Protein AF-A0A3S4LWW1-F1 (afdb_monomer)

InterPro domains:
  IPR029044 Nucleotide-diphospho-sugar transferases [G3DSA:3.90.550.10] (3-127)

Mean predicted aligned error: 10.17 Å

Sequence (133 aa):
MPNDYVCEGEVYSQPASLPLYPKSPYSRRLFYKRNIIGNQVFTWAWRFKACLFDTELKAAQDYDIFLRMVVEYGEPWKVEEATQILHINHGEMQITSSPKKFSGYFHFYRKHKDKFDRASKKIPAFYPVPNSQ

Solvent-accessible surface area (backbone atoms only — not comparable to full-atom values): 8638 Å² total; per-residue (Å²): 115,27,31,29,24,43,44,83,82,75,94,73,94,54,74,86,78,38,56,71,44,85,44,70,75,84,42,73,78,55,42,61,42,37,79,65,77,72,93,72,84,89,76,61,68,66,62,52,66,74,59,42,74,57,85,84,51,83,33,62,37,70,49,50,31,50,51,52,44,35,74,76,74,43,85,77,86,79,64,47,65,61,84,47,79,43,77,53,79,83,85,62,81,64,93,77,78,48,74,65,56,56,55,18,48,46,53,51,45,67,76,46,53,88,75,38,54,90,86,42,73,64,76,60,78,76,83,72,80,80,80,79,128

Secondary structure (DSSP, 8-state):
--EEEEE-SS--S-GGGSPEEEPPPP-HHHHTTS--S-S-----HHHHHHH---TT-SS-HHHHHHHHHHHHH-PPPPPSS---EEE--SSS--TT-SHHHHHHHHHHHHHHTTTS-TT--S-----PPP---

Foldseek 3Di:
DAWAFEDADDDDPDSVVGDTHDQDFDDLQVLLQDPSVPDDDDDDPVLCVVQDFDPPQPDCSVSRSVVVSCVVPNDDGGDRDHPYYDYDHPPPPPPPPDPVNVVSVVVVCVVCVVSHDPVSVPRPDDDDRPPDD

Radius of gyration: 16.09 Å; Cα contacts (8 Å, |Δi|>4): 129; chains: 1; bounding box: 42×31×38 Å

Organism: Salmonella enterica I (NCBI:txid59201)

pLDDT: mean 74.74, std 19.29, range [28.73, 98.0]

Structure (mmCIF, N/CA/C/O backbone):
data_AF-A0A3S4LWW1-F1
#
_entry.id   AF-A0A3S4LWW1-F1
#
loop_
_atom_site.group_PDB
_atom_site.id
_atom_site.type_symbol
_atom_site.label_atom_id
_atom_site.label_alt_id
_atom_site.label_comp_id
_atom_site.label_asym_id
_atom_site.label_entity_id
_atom_site.label_seq_id
_atom_site.pdbx_PDB_ins_code
_atom_site.Cartn_x
_atom_site.Cartn_y
_atom_site.Cartn_z
_atom_site.occupancy
_atom_site.B_iso_or_equiv
_atom_site.auth_seq_id
_atom_site.auth_comp_id
_atom_site.auth_asym_id
_atom_site.auth_atom_id
_atom_site.pdbx_PDB_model_num
ATOM 1 N N . MET A 1 1 ? 15.797 -10.400 -4.996 1.00 44.97 1 MET A N 1
ATOM 2 C CA . MET A 1 1 ? 15.317 -9.558 -3.864 1.00 44.97 1 MET A CA 1
ATOM 3 C C . MET A 1 1 ? 14.662 -8.322 -4.461 1.00 44.97 1 MET A C 1
ATOM 5 O O . MET A 1 1 ? 15.332 -7.678 -5.256 1.00 44.97 1 MET A O 1
ATOM 9 N N . PRO A 1 2 ? 13.401 -8.003 -4.122 1.00 58.00 2 PRO A N 1
ATOM 10 C CA . PRO A 1 2 ? 12.690 -6.858 -4.690 1.00 58.00 2 PRO A CA 1
ATOM 11 C C . PRO A 1 2 ? 13.343 -5.539 -4.276 1.00 58.00 2 PRO A C 1
ATOM 13 O O . PRO A 1 2 ? 13.459 -5.284 -3.082 1.00 58.00 2 PRO A O 1
ATOM 16 N N . ASN A 1 3 ? 13.742 -4.699 -5.229 1.00 61.62 3 ASN A N 1
ATOM 17 C CA . ASN A 1 3 ? 14.442 -3.436 -4.960 1.00 61.62 3 ASN A CA 1
ATOM 18 C C . ASN A 1 3 ? 13.739 -2.236 -5.632 1.00 61.62 3 ASN A C 1
ATOM 20 O O . ASN A 1 3 ? 12.884 -2.433 -6.484 1.00 61.62 3 ASN A O 1
ATOM 24 N N . ASP A 1 4 ? 14.057 -1.002 -5.232 1.00 64.62 4 ASP A N 1
ATOM 25 C CA . ASP A 1 4 ? 13.778 0.235 -5.999 1.00 64.62 4 ASP A CA 1
ATOM 26 C C . ASP A 1 4 ? 15.095 0.935 -6.330 1.00 64.62 4 ASP A C 1
ATOM 28 O O . ASP A 1 4 ? 16.085 0.688 -5.656 1.00 64.62 4 ASP A O 1
ATOM 32 N N . TYR A 1 5 ? 15.115 1.844 -7.298 1.00 66.44 5 TYR A N 1
ATOM 33 C CA . TYR A 1 5 ? 16.231 2.777 -7.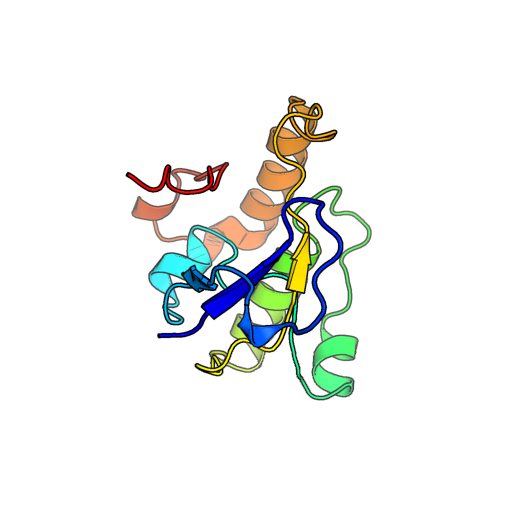474 1.00 66.44 5 TYR A CA 1
ATOM 34 C C . TYR A 1 5 ? 16.080 3.975 -6.524 1.00 66.44 5 TYR A C 1
ATOM 36 O O . TYR A 1 5 ? 14.959 4.429 -6.305 1.00 66.44 5 TYR A O 1
ATOM 44 N N . VAL A 1 6 ? 17.170 4.517 -5.976 1.00 66.81 6 VAL A N 1
ATOM 45 C CA . VAL A 1 6 ? 17.166 5.734 -5.134 1.00 66.81 6 VAL A CA 1
ATOM 46 C C . VAL A 1 6 ? 17.800 6.900 -5.881 1.00 66.81 6 VAL A C 1
ATOM 48 O O . VAL A 1 6 ? 18.892 6.758 -6.411 1.00 66.81 6 VAL A O 1
ATOM 51 N N . CYS A 1 7 ? 17.137 8.057 -5.899 1.00 65.19 7 CYS A N 1
ATOM 52 C CA . CYS A 1 7 ? 17.681 9.309 -6.423 1.00 65.19 7 CYS A CA 1
ATOM 53 C C . CYS A 1 7 ? 18.067 10.246 -5.268 1.00 65.19 7 CYS A C 1
ATOM 55 O O . CYS A 1 7 ? 17.210 10.594 -4.450 1.00 65.19 7 CYS A O 1
ATOM 57 N N . GLU A 1 8 ? 19.339 10.656 -5.232 1.00 62.50 8 GLU A N 1
ATOM 58 C CA . GLU A 1 8 ? 19.942 11.497 -4.180 1.00 62.50 8 GLU A CA 1
ATOM 59 C C . GLU A 1 8 ? 20.218 12.948 -4.629 1.00 62.50 8 GLU A C 1
ATOM 61 O O . GLU A 1 8 ? 20.857 13.708 -3.910 1.00 62.50 8 GLU A O 1
ATOM 66 N N . GLY A 1 9 ? 19.697 13.368 -5.789 1.00 57.09 9 GLY A N 1
ATOM 67 C CA . GLY A 1 9 ? 19.717 14.775 -6.211 1.00 57.09 9 GLY A CA 1
ATOM 68 C C . GLY A 1 9 ? 20.738 15.162 -7.286 1.00 57.09 9 GLY A C 1
ATOM 69 O O . GLY A 1 9 ? 20.816 16.344 -7.613 1.00 57.09 9 GLY A O 1
ATOM 70 N N . GLU A 1 10 ? 21.473 14.223 -7.889 1.00 55.62 10 GLU A N 1
ATOM 71 C CA . GLU A 1 10 ? 22.289 14.526 -9.077 1.00 55.62 10 GLU A CA 1
ATOM 72 C C . GLU A 1 10 ? 21.556 14.231 -10.399 1.00 55.62 10 GLU A C 1
ATOM 74 O O . GLU A 1 10 ? 20.588 13.468 -10.466 1.00 55.62 10 GLU A O 1
ATOM 79 N N . VAL A 1 11 ? 22.030 14.854 -11.484 1.00 55.03 11 VAL A N 1
ATOM 80 C CA . VAL A 1 11 ? 21.563 14.588 -12.851 1.00 55.03 11 VAL A CA 1
ATOM 81 C C . VAL A 1 11 ? 22.200 13.284 -13.336 1.00 55.03 11 VAL A C 1
ATOM 83 O O . VAL A 1 11 ? 23.356 13.273 -13.753 1.00 55.03 11 VAL A O 1
ATOM 86 N N . TYR A 1 12 ? 21.452 12.182 -13.301 1.00 58.28 12 TYR A N 1
ATOM 87 C CA . TYR A 1 12 ? 21.926 10.888 -13.802 1.00 58.28 12 TYR A CA 1
ATOM 88 C C . TYR A 1 12 ? 21.443 10.623 -15.228 1.00 58.28 12 TYR A C 1
ATOM 90 O O . TYR A 1 12 ? 20.300 10.903 -15.586 1.00 58.28 12 TYR A O 1
ATOM 98 N N . SER A 1 13 ? 22.323 10.051 -16.049 1.00 59.41 13 SER A N 1
ATOM 99 C CA . SER A 1 13 ? 22.054 9.775 -17.462 1.00 59.41 13 SER A CA 1
ATOM 100 C C . SER A 1 13 ? 21.257 8.486 -17.698 1.00 59.41 13 SER A C 1
ATOM 102 O O . SER A 1 13 ? 20.648 8.367 -18.760 1.00 59.41 13 SER A O 1
ATOM 104 N N . GLN A 1 14 ? 21.243 7.530 -16.752 1.00 66.38 14 GLN A N 1
ATOM 105 C CA . GLN A 1 14 ? 20.540 6.239 -16.858 1.00 66.38 14 GLN A CA 1
ATOM 106 C C . GLN A 1 14 ? 20.047 5.729 -15.480 1.00 66.38 14 GLN A C 1
ATOM 108 O O . GLN A 1 14 ? 20.823 5.742 -14.531 1.00 66.38 14 GLN A O 1
ATOM 113 N N . PRO A 1 15 ? 18.819 5.184 -15.342 1.00 64.50 15 PRO A N 1
ATOM 114 C CA . PRO A 1 15 ? 18.295 4.677 -14.061 1.00 64.50 15 PRO A CA 1
ATOM 115 C C . PRO A 1 15 ? 19.118 3.549 -13.425 1.00 64.50 15 PRO A C 1
ATOM 117 O O . PRO A 1 15 ? 19.187 3.445 -12.207 1.00 64.50 15 PRO A O 1
ATOM 120 N N . ALA A 1 16 ? 19.766 2.714 -14.241 1.00 67.06 16 ALA A N 1
ATOM 121 C CA . ALA A 1 16 ? 20.551 1.575 -13.767 1.00 67.06 16 ALA A CA 1
ATOM 122 C C . ALA A 1 16 ? 21.817 1.970 -12.983 1.00 67.06 16 ALA A C 1
ATOM 124 O O . ALA A 1 16 ? 22.404 1.110 -12.332 1.00 67.06 16 ALA A O 1
ATOM 125 N N . SER A 1 17 ? 22.239 3.240 -13.033 1.00 70.19 17 SER A N 1
ATOM 126 C CA . SER A 1 17 ? 23.362 3.737 -12.229 1.00 70.19 17 SER A CA 1
ATOM 127 C C . SER A 1 17 ? 22.959 4.136 -10.808 1.00 70.19 17 SER A C 1
ATOM 129 O O . SER A 1 17 ? 23.829 4.496 -10.020 1.00 70.19 17 SER A O 1
ATOM 131 N N . LEU A 1 18 ? 21.663 4.116 -10.480 1.00 73.38 18 LEU A N 1
ATOM 132 C CA . LEU A 1 18 ? 21.167 4.496 -9.162 1.00 73.38 18 LEU A CA 1
ATOM 133 C C . LEU A 1 18 ? 21.335 3.350 -8.150 1.00 73.38 18 LEU A C 1
ATOM 135 O O . LEU A 1 18 ? 21.113 2.184 -8.501 1.00 73.38 18 LEU A O 1
ATOM 139 N N . PRO A 1 19 ? 21.665 3.654 -6.880 1.00 75.56 19 PRO A N 1
ATOM 140 C CA . PRO A 1 19 ? 21.725 2.643 -5.837 1.00 75.56 19 PRO A CA 1
ATOM 141 C C . PRO A 1 19 ? 20.354 1.995 -5.620 1.00 75.56 19 PRO A C 1
ATOM 143 O O . PRO A 1 19 ? 19.302 2.626 -5.759 1.00 75.56 19 PRO A O 1
ATOM 146 N N . LEU A 1 20 ? 20.374 0.708 -5.270 1.00 76.31 20 LEU A N 1
ATOM 147 C CA . LEU A 1 20 ? 19.165 -0.065 -5.018 1.00 76.31 20 LEU A CA 1
ATOM 148 C C . LEU A 1 20 ? 18.719 0.078 -3.559 1.00 76.31 20 LEU A C 1
ATOM 150 O O . LEU A 1 20 ? 19.454 -0.267 -2.636 1.00 76.31 20 LEU A O 1
ATOM 154 N N . TYR A 1 21 ? 17.480 0.510 -3.348 1.00 72.00 21 TYR A N 1
ATOM 155 C CA . TYR A 1 21 ? 16.787 0.436 -2.070 1.00 72.00 21 TYR A CA 1
ATOM 156 C C . TYR A 1 21 ? 16.268 -0.987 -1.837 1.00 72.00 21 TYR A C 1
ATOM 158 O O . TYR A 1 21 ? 15.372 -1.434 -2.565 1.00 72.00 21 TYR A O 1
ATOM 166 N N . PRO A 1 22 ? 16.765 -1.708 -0.819 1.00 72.12 22 PRO A N 1
ATOM 167 C CA . PRO A 1 22 ? 16.340 -3.074 -0.574 1.00 72.12 22 PRO A CA 1
ATOM 168 C C . PRO A 1 22 ? 14.907 -3.116 -0.042 1.00 72.12 22 PRO A C 1
ATOM 170 O O . PRO A 1 22 ? 14.605 -2.547 1.013 1.00 72.12 22 PRO A O 1
ATOM 173 N N . LYS A 1 23 ? 14.015 -3.855 -0.710 1.00 74.62 23 LYS A N 1
ATOM 174 C CA . LYS A 1 23 ? 12.694 -4.172 -0.155 1.00 74.62 23 LYS A CA 1
ATOM 175 C C . LYS A 1 23 ? 12.671 -5.589 0.390 1.00 74.62 23 LYS A C 1
ATOM 177 O O . LYS A 1 23 ? 13.158 -6.547 -0.201 1.00 74.62 23 LYS A O 1
ATOM 182 N N . SER A 1 24 ? 11.997 -5.747 1.523 1.00 80.06 24 SER A N 1
ATOM 183 C CA . SER A 1 24 ? 11.684 -7.077 2.031 1.00 80.06 24 SER A CA 1
ATOM 184 C C . SER A 1 24 ? 10.677 -7.782 1.104 1.00 80.06 24 SER A C 1
ATOM 186 O O . SER A 1 24 ? 9.754 -7.116 0.599 1.00 80.06 24 SER A O 1
ATOM 188 N N . PRO A 1 25 ? 10.800 -9.114 0.932 1.00 86.19 25 PRO A N 1
ATOM 189 C CA . PRO A 1 25 ? 9.725 -9.943 0.401 1.00 86.19 25 PRO A CA 1
ATOM 190 C C . PRO A 1 25 ? 8.423 -9.717 1.172 1.00 86.19 25 PRO A C 1
ATOM 192 O O . PRO A 1 25 ? 8.434 -9.304 2.340 1.00 86.19 25 PRO A O 1
ATOM 195 N N . TYR A 1 26 ? 7.292 -9.993 0.526 1.00 89.88 26 TYR A N 1
ATOM 196 C CA . TYR A 1 26 ? 6.018 -9.923 1.223 1.00 89.88 26 TYR A CA 1
ATOM 197 C C . TYR A 1 26 ? 5.958 -10.984 2.331 1.00 89.88 26 TYR A C 1
ATOM 199 O O . TYR A 1 26 ? 6.324 -12.140 2.147 1.00 89.88 26 TYR A O 1
ATOM 207 N N . SER A 1 27 ? 5.482 -10.575 3.502 1.00 90.44 27 SER A N 1
ATOM 208 C CA . SER A 1 27 ? 5.118 -11.467 4.594 1.00 90.44 27 SER A CA 1
ATOM 209 C C . SER A 1 27 ? 3.958 -10.832 5.329 1.00 90.44 27 SER A C 1
ATOM 211 O O . SER A 1 27 ? 4.095 -9.716 5.833 1.00 90.44 27 SER A O 1
ATOM 213 N N . ARG A 1 28 ? 2.841 -11.549 5.457 1.00 87.88 28 ARG A N 1
ATOM 214 C CA . ARG A 1 28 ? 1.654 -11.056 6.169 1.00 87.88 28 ARG A CA 1
ATOM 215 C C . ARG A 1 28 ? 1.977 -10.589 7.593 1.00 87.88 28 ARG A C 1
ATOM 217 O O . ARG A 1 28 ? 1.492 -9.552 8.032 1.00 87.88 28 ARG A O 1
ATOM 224 N N . ARG A 1 29 ? 2.882 -11.293 8.286 1.00 86.31 29 ARG A N 1
ATOM 225 C CA . ARG A 1 29 ? 3.352 -10.930 9.637 1.00 86.31 29 ARG A CA 1
ATOM 226 C C . ARG A 1 29 ? 4.079 -9.584 9.667 1.00 86.31 29 ARG A C 1
ATOM 228 O O . ARG A 1 29 ? 3.900 -8.820 10.610 1.00 86.31 29 ARG A O 1
ATOM 235 N N . LEU A 1 30 ? 4.929 -9.304 8.677 1.00 85.81 30 LEU A N 1
ATOM 236 C CA . LEU A 1 30 ? 5.624 -8.015 8.573 1.00 85.81 30 LEU A CA 1
ATOM 237 C C . LEU A 1 30 ? 4.691 -6.918 8.065 1.00 85.81 30 LEU A C 1
ATOM 239 O O . LEU A 1 30 ? 4.762 -5.794 8.555 1.00 85.81 30 LEU A O 1
ATOM 243 N N . PHE A 1 31 ? 3.805 -7.260 7.132 1.00 88.38 31 PHE A N 1
ATOM 244 C CA . PHE A 1 31 ? 2.829 -6.345 6.565 1.00 88.38 31 PHE A CA 1
ATOM 245 C C . PHE A 1 31 ? 1.912 -5.793 7.642 1.00 88.38 31 PHE A C 1
ATOM 247 O O . PHE A 1 31 ? 1.773 -4.590 7.730 1.00 88.38 31 PHE A O 1
ATOM 254 N N . TYR A 1 32 ? 1.415 -6.629 8.551 1.00 85.81 32 TYR A N 1
ATOM 255 C CA . TYR A 1 32 ? 0.624 -6.187 9.701 1.00 85.81 32 TYR A CA 1
ATOM 256 C C . TYR A 1 32 ? 1.392 -5.313 10.706 1.00 85.81 32 TYR A C 1
ATOM 258 O O . TYR A 1 32 ? 0.786 -4.707 11.580 1.00 85.81 32 TYR A O 1
ATOM 266 N N . LYS A 1 33 ? 2.716 -5.184 10.593 1.00 80.62 33 LYS A N 1
ATOM 267 C CA . LYS A 1 33 ? 3.495 -4.264 11.434 1.00 80.62 33 LYS A CA 1
ATOM 268 C C . LYS A 1 33 ? 3.763 -2.929 10.750 1.00 80.62 33 LYS A C 1
ATOM 270 O O . LYS A 1 33 ? 3.865 -1.920 11.437 1.00 80.62 33 LYS A O 1
ATOM 275 N N . ARG A 1 34 ? 3.915 -2.913 9.425 1.00 81.81 34 ARG A N 1
ATOM 276 C CA . ARG A 1 34 ? 4.293 -1.724 8.646 1.00 81.81 34 ARG A CA 1
ATOM 277 C C . ARG A 1 34 ? 3.942 -1.904 7.171 1.00 81.81 34 ARG A C 1
ATOM 279 O O . ARG A 1 34 ? 3.939 -3.030 6.678 1.00 81.81 34 ARG A O 1
ATOM 286 N N . ASN A 1 35 ? 3.749 -0.800 6.446 1.00 86.75 35 ASN A N 1
ATOM 287 C CA . ASN A 1 35 ? 3.605 -0.847 4.991 1.00 86.75 35 ASN A CA 1
ATOM 288 C C . ASN A 1 35 ? 4.903 -1.389 4.357 1.00 86.75 35 ASN A C 1
ATOM 290 O O . ASN A 1 35 ? 5.888 -0.666 4.225 1.00 86.75 35 ASN A O 1
ATOM 294 N N . ILE A 1 36 ? 4.905 -2.674 3.990 1.00 88.69 36 ILE A N 1
ATOM 295 C CA . ILE A 1 36 ? 5.993 -3.314 3.236 1.00 88.69 36 ILE A CA 1
ATOM 296 C C . ILE A 1 36 ? 5.711 -3.367 1.733 1.00 88.69 36 ILE A C 1
ATOM 298 O O . ILE A 1 36 ? 6.555 -3.865 0.994 1.00 88.69 36 ILE A O 1
ATOM 302 N N . ILE A 1 37 ? 4.543 -2.910 1.272 1.00 89.38 37 ILE A N 1
ATOM 303 C CA . ILE A 1 37 ? 4.187 -2.881 -0.155 1.00 89.38 37 ILE A CA 1
ATOM 304 C C . ILE A 1 37 ? 4.941 -1.739 -0.842 1.00 89.38 37 ILE A C 1
ATOM 306 O O . ILE A 1 37 ? 5.567 -1.965 -1.876 1.00 89.38 37 ILE A O 1
ATOM 310 N N . GLY A 1 38 ? 4.999 -0.571 -0.199 1.00 85.31 38 GLY A N 1
ATOM 311 C CA . GLY A 1 38 ? 5.637 0.633 -0.732 1.00 85.31 38 GLY A CA 1
ATOM 312 C C . GLY A 1 38 ? 4.605 1.580 -1.336 1.00 85.31 38 GLY A C 1
ATOM 313 O O . GLY A 1 38 ? 3.474 1.624 -0.860 1.00 85.31 38 GLY A O 1
ATOM 314 N N . ASN A 1 39 ? 4.999 2.321 -2.374 1.00 84.06 39 ASN A N 1
ATOM 315 C CA . ASN A 1 39 ? 4.187 3.393 -2.969 1.00 84.06 39 ASN A CA 1
ATOM 316 C C . ASN A 1 39 ? 3.611 3.037 -4.349 1.00 84.06 39 ASN A C 1
ATOM 318 O O . ASN A 1 39 ? 2.860 3.821 -4.922 1.00 84.06 39 ASN A O 1
ATOM 322 N N . GLN A 1 40 ? 3.956 1.867 -4.887 1.00 86.94 40 GLN A N 1
ATOM 323 C CA . GLN A 1 40 ? 3.510 1.404 -6.196 1.00 86.94 40 GLN A CA 1
ATOM 324 C C . GLN A 1 40 ? 2.741 0.094 -6.042 1.00 86.94 40 GLN A C 1
ATOM 326 O O . GLN A 1 40 ? 3.202 -0.842 -5.388 1.00 86.94 40 GLN A O 1
ATOM 331 N N . VAL A 1 41 ? 1.569 0.027 -6.672 1.00 91.38 41 VAL A N 1
ATOM 332 C CA . VAL A 1 41 ? 0.775 -1.195 -6.795 1.00 91.38 41 VAL A CA 1
ATOM 333 C C . VAL A 1 41 ? 0.217 -1.283 -8.210 1.00 91.38 41 VAL A C 1
ATOM 335 O O . VAL A 1 41 ? -0.252 -0.291 -8.765 1.00 91.38 41 VAL A O 1
ATOM 338 N N . PHE A 1 42 ? 0.240 -2.483 -8.783 1.00 94.12 42 PHE A N 1
ATOM 339 C CA . PHE A 1 42 ? -0.488 -2.806 -10.003 1.00 94.12 42 PHE A CA 1
ATOM 340 C C . PHE A 1 42 ? -1.607 -3.787 -9.657 1.00 94.12 42 PHE A C 1
ATOM 342 O O . PHE A 1 42 ? -1.377 -4.811 -9.014 1.00 94.12 42 PHE A O 1
ATOM 349 N N . THR A 1 43 ? -2.845 -3.446 -10.010 1.00 95.19 43 THR A N 1
ATOM 350 C CA . THR A 1 43 ? -4.025 -4.227 -9.630 1.00 95.19 43 THR A CA 1
ATOM 351 C C . THR A 1 43 ? -5.181 -3.981 -10.589 1.00 95.19 43 THR A C 1
ATOM 353 O O . THR A 1 43 ? -5.192 -3.009 -11.343 1.00 95.19 43 THR A O 1
ATOM 356 N N . TRP A 1 44 ? -6.193 -4.843 -10.530 1.00 97.62 44 TRP A N 1
ATOM 357 C CA . TRP A 1 44 ? -7.433 -4.631 -11.259 1.00 97.62 44 TRP A CA 1
ATOM 358 C C . TRP A 1 44 ? -8.144 -3.370 -10.766 1.00 97.62 44 TRP A C 1
ATOM 360 O O . TRP A 1 44 ? -8.392 -3.212 -9.569 1.00 97.62 44 TRP A O 1
ATOM 370 N N . ALA A 1 45 ? -8.559 -2.512 -11.700 1.00 97.75 45 ALA A N 1
ATOM 371 C CA . ALA A 1 45 ? -9.221 -1.248 -11.378 1.00 97.75 45 ALA A CA 1
ATOM 372 C C . ALA A 1 45 ? -10.456 -1.429 -10.478 1.00 97.75 45 ALA A C 1
ATOM 374 O O . ALA A 1 45 ? -10.698 -0.620 -9.586 1.00 97.75 45 ALA A O 1
ATOM 375 N N . TRP A 1 46 ? -11.224 -2.505 -10.672 1.00 98.00 46 TRP A N 1
ATOM 376 C CA . TRP A 1 46 ? -12.409 -2.784 -9.861 1.00 98.00 46 TRP A CA 1
ATOM 377 C C . TRP A 1 46 ? -12.065 -3.145 -8.407 1.00 98.00 46 TRP A C 1
ATOM 379 O O . TRP A 1 46 ? -12.780 -2.713 -7.510 1.00 98.00 46 TRP A O 1
ATOM 389 N N . ARG A 1 47 ? -10.947 -3.843 -8.148 1.00 97.25 47 ARG A N 1
ATOM 390 C CA . ARG A 1 47 ? -10.484 -4.142 -6.776 1.00 97.25 47 ARG A CA 1
ATOM 391 C C . ARG A 1 47 ? -10.110 -2.863 -6.043 1.00 97.25 47 ARG A C 1
ATOM 393 O O . ARG A 1 47 ? -10.492 -2.665 -4.893 1.00 97.25 47 ARG A O 1
ATOM 400 N N . PHE A 1 48 ? -9.409 -1.969 -6.740 1.00 96.06 48 PHE A N 1
ATOM 401 C CA . PHE A 1 48 ? -9.055 -0.664 -6.193 1.00 96.06 48 PHE A CA 1
ATOM 402 C C . PHE A 1 48 ? -10.307 0.178 -5.909 1.00 96.06 48 PHE A C 1
ATOM 404 O O . PHE A 1 48 ? -10.422 0.746 -4.829 1.00 96.06 48 PHE A O 1
ATOM 411 N N . LYS A 1 49 ? -11.280 0.209 -6.832 1.00 96.69 49 LYS A N 1
ATOM 412 C CA . LYS A 1 49 ? -12.557 0.931 -6.667 1.00 96.69 49 LYS A CA 1
ATOM 413 C C . LYS A 1 49 ? -13.488 0.331 -5.610 1.00 96.69 49 LYS A C 1
ATOM 415 O O . LYS A 1 49 ? -14.312 1.057 -5.073 1.00 96.69 49 LYS A O 1
ATOM 420 N N . ALA A 1 50 ? -13.382 -0.960 -5.311 1.00 97.31 50 ALA A N 1
ATOM 421 C CA . ALA A 1 50 ? -14.137 -1.578 -4.223 1.00 97.31 50 ALA A CA 1
ATOM 422 C C . ALA A 1 50 ? -13.585 -1.178 -2.845 1.00 97.31 50 ALA A C 1
ATOM 424 O O . ALA A 1 50 ? -14.326 -1.131 -1.868 1.00 97.31 50 ALA A O 1
ATOM 425 N N . CYS A 1 51 ? -12.288 -0.866 -2.766 1.00 96.25 51 CYS A N 1
ATOM 426 C CA . CYS A 1 51 ? -11.662 -0.414 -1.533 1.00 96.25 51 CYS A CA 1
ATOM 427 C C . CYS A 1 51 ? -11.674 1.125 -1.405 1.00 96.25 51 CYS A C 1
ATOM 429 O O . CYS A 1 51 ? -12.102 1.625 -0.369 1.00 96.25 51 CYS A O 1
ATOM 431 N N . LEU A 1 52 ? -11.255 1.883 -2.425 1.00 96.12 52 LEU A N 1
ATOM 432 C CA . LEU A 1 52 ? -11.060 3.348 -2.402 1.00 96.12 52 LEU A CA 1
ATOM 433 C C . LEU A 1 52 ? -10.171 3.842 -1.251 1.00 96.12 52 LEU A C 1
ATOM 435 O O . LEU A 1 52 ? -9.783 3.089 -0.366 1.00 96.12 52 LEU A O 1
ATOM 439 N N . PHE A 1 53 ? -9.798 5.118 -1.265 1.00 95.75 53 PHE A N 1
ATOM 440 C CA . PHE A 1 53 ? -9.146 5.733 -0.111 1.00 95.75 53 PHE A CA 1
ATOM 441 C C . PHE A 1 53 ? -10.174 6.072 0.967 1.00 95.75 53 PHE A C 1
ATOM 443 O O . PHE A 1 53 ? -11.288 6.491 0.662 1.00 95.75 53 PHE A O 1
ATOM 450 N N . ASP A 1 54 ? -9.779 5.924 2.230 1.00 94.69 54 ASP A N 1
ATOM 451 C CA . ASP A 1 54 ? -10.555 6.435 3.356 1.00 94.69 54 ASP A CA 1
ATOM 452 C C . ASP A 1 54 ? -10.262 7.931 3.546 1.00 94.69 54 ASP A C 1
ATOM 454 O O . ASP A 1 54 ? -9.143 8.319 3.895 1.00 94.69 54 ASP A O 1
ATOM 458 N N . THR A 1 55 ? -11.271 8.768 3.306 1.00 93.81 55 THR A N 1
ATOM 459 C CA . THR A 1 55 ? -11.176 10.233 3.394 1.00 93.81 55 THR A CA 1
ATOM 460 C C . THR A 1 55 ? -11.068 10.748 4.830 1.00 93.81 55 THR A C 1
ATOM 462 O O . THR A 1 55 ? -10.615 11.876 5.048 1.00 93.81 55 THR A O 1
ATOM 465 N N . GLU A 1 56 ? -11.426 9.929 5.820 1.00 92.19 56 GLU A N 1
ATOM 466 C CA . GLU A 1 56 ? -11.351 10.283 7.239 1.00 92.19 56 GLU A CA 1
ATOM 467 C C . GLU A 1 56 ? -9.951 10.041 7.822 1.00 92.19 56 GLU A C 1
ATOM 469 O O . GLU A 1 56 ? -9.551 10.675 8.809 1.00 92.19 56 GLU A O 1
ATOM 474 N N . LEU A 1 57 ? -9.155 9.167 7.194 1.00 87.94 57 LEU A N 1
ATOM 475 C CA . LEU A 1 57 ? -7.772 8.935 7.598 1.00 87.94 57 LEU A CA 1
ATOM 476 C C . LEU A 1 57 ? -6.881 10.122 7.224 1.00 87.94 57 LEU A C 1
ATOM 478 O O . LEU A 1 57 ? -6.749 10.496 6.063 1.00 87.94 57 LEU A O 1
ATOM 482 N N . LYS A 1 58 ? -6.202 10.688 8.228 1.00 86.19 58 LYS A N 1
ATOM 483 C CA . LYS A 1 58 ? -5.241 11.793 8.054 1.00 86.19 58 LYS A CA 1
ATOM 484 C C . LYS A 1 58 ? -3.827 11.328 7.686 1.00 86.19 58 LYS A C 1
ATOM 486 O O . LYS A 1 58 ? -3.002 12.148 7.303 1.00 86.19 58 LYS A O 1
ATOM 491 N N . ALA A 1 59 ? -3.534 10.038 7.844 1.00 85.06 59 ALA A N 1
ATOM 492 C CA . ALA A 1 59 ? -2.267 9.408 7.479 1.00 85.06 59 ALA A CA 1
ATOM 493 C C . ALA A 1 59 ? -2.490 7.917 7.188 1.00 85.06 59 ALA A C 1
ATOM 495 O O . ALA A 1 59 ? -3.526 7.370 7.565 1.00 85.06 59 ALA A O 1
ATOM 496 N N . ALA A 1 60 ? -1.496 7.268 6.570 1.00 88.19 60 ALA A N 1
ATOM 497 C CA . ALA A 1 60 ? -1.512 5.838 6.243 1.00 88.19 60 ALA A CA 1
ATOM 498 C C . ALA A 1 60 ? -2.685 5.416 5.329 1.00 88.19 60 ALA A C 1
ATOM 500 O O . ALA A 1 60 ? -3.159 4.287 5.409 1.00 88.19 60 ALA A O 1
ATOM 501 N N . GLN A 1 61 ? -3.168 6.325 4.474 1.00 91.44 61 GLN A N 1
ATOM 502 C CA . GLN A 1 61 ? -4.272 6.079 3.535 1.00 91.44 61 GLN A CA 1
ATOM 503 C C 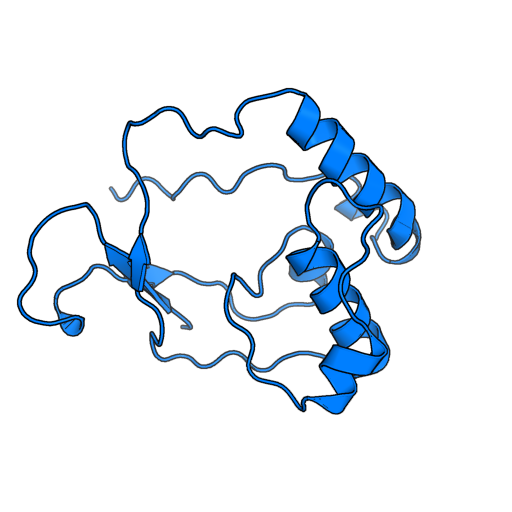. GLN A 1 61 ? -3.909 5.014 2.489 1.00 91.44 61 GLN A C 1
ATOM 505 O O . GLN A 1 61 ? -4.724 4.157 2.160 1.00 91.44 61 GLN A O 1
ATOM 510 N N . ASP A 1 62 ? -2.670 5.062 2.001 1.00 92.06 62 ASP A N 1
ATOM 511 C CA . ASP A 1 62 ? -2.039 4.060 1.140 1.00 92.06 62 ASP A CA 1
ATOM 512 C C . ASP A 1 62 ? -2.010 2.686 1.823 1.00 92.06 62 ASP A C 1
ATOM 514 O O . ASP A 1 62 ? -2.460 1.681 1.274 1.00 92.06 62 ASP A O 1
ATOM 518 N N . TYR A 1 63 ? -1.557 2.644 3.072 1.00 92.00 63 TYR A N 1
ATOM 519 C CA . TYR A 1 63 ? -1.478 1.402 3.823 1.00 92.00 63 TYR A CA 1
ATOM 520 C C . TYR A 1 63 ? -2.874 0.842 4.155 1.00 92.00 63 TYR A C 1
ATOM 522 O O . TYR A 1 63 ? -3.081 -0.366 4.072 1.00 92.00 63 TYR A O 1
ATOM 530 N N . ASP A 1 64 ? -3.849 1.699 4.460 1.00 94.50 64 ASP A N 1
ATOM 531 C CA 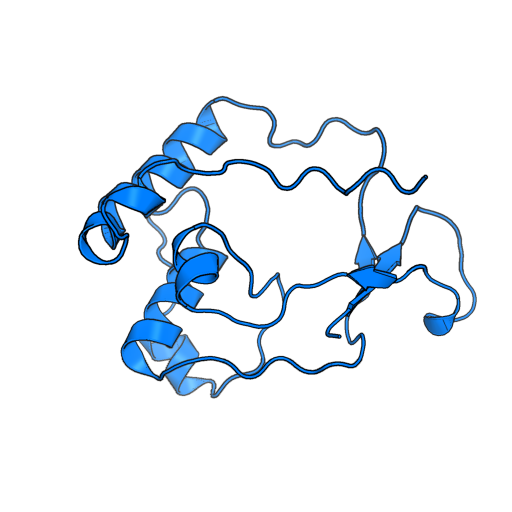. ASP A 1 64 ? -5.254 1.331 4.675 1.00 94.50 64 ASP A CA 1
ATOM 532 C C . ASP A 1 64 ? -5.879 0.639 3.470 1.00 94.50 64 ASP A C 1
ATOM 534 O O . ASP A 1 64 ? -6.422 -0.464 3.607 1.00 94.50 64 ASP A O 1
ATOM 538 N N . ILE A 1 65 ? -5.785 1.252 2.288 1.00 95.50 65 ILE A N 1
ATOM 539 C CA . ILE A 1 65 ? -6.351 0.645 1.086 1.00 95.50 65 ILE A CA 1
ATOM 540 C C . ILE A 1 65 ? -5.639 -0.671 0.768 1.00 95.50 65 ILE A C 1
ATOM 542 O O . ILE A 1 65 ? -6.309 -1.670 0.503 1.00 95.50 65 ILE A O 1
ATOM 546 N N . PHE A 1 66 ? -4.309 -0.732 0.886 1.00 94.94 66 PHE A N 1
ATOM 547 C CA . PHE A 1 66 ? -3.582 -1.972 0.626 1.00 94.94 66 PHE A CA 1
ATOM 548 C C . PHE A 1 66 ? -3.926 -3.069 1.630 1.00 94.94 66 PHE A C 1
ATOM 550 O O . PHE A 1 66 ? -4.075 -4.225 1.240 1.00 94.94 66 PHE A O 1
ATOM 557 N N . LEU A 1 67 ? -4.095 -2.734 2.910 1.00 94.25 67 LEU A N 1
ATOM 558 C CA . LEU A 1 67 ? -4.501 -3.703 3.922 1.00 94.25 67 LEU A CA 1
ATOM 559 C C . LEU A 1 67 ? -5.881 -4.278 3.605 1.00 94.25 67 LEU A C 1
ATOM 561 O O . LEU A 1 67 ? -6.059 -5.494 3.672 1.00 94.25 67 LEU A O 1
ATOM 565 N N . ARG A 1 68 ? -6.840 -3.431 3.221 1.00 95.88 68 ARG A N 1
ATOM 566 C CA . ARG A 1 68 ? -8.187 -3.881 2.845 1.00 95.88 68 ARG A CA 1
ATOM 567 C C . ARG A 1 68 ? -8.173 -4.726 1.577 1.00 95.88 68 ARG A C 1
ATOM 569 O O . ARG A 1 68 ? -8.802 -5.777 1.561 1.00 95.88 68 ARG A O 1
ATOM 576 N N . MET A 1 69 ? -7.377 -4.347 0.580 1.00 96.50 69 MET A N 1
ATOM 577 C CA . MET A 1 69 ? -7.192 -5.158 -0.623 1.00 96.50 69 MET A CA 1
ATOM 578 C C . MET A 1 69 ? -6.569 -6.523 -0.322 1.00 96.50 69 MET A C 1
ATOM 580 O O . MET A 1 69 ? -6.998 -7.513 -0.900 1.00 96.50 69 MET A O 1
ATOM 584 N N . VAL A 1 70 ? -5.590 -6.598 0.583 1.00 95.00 70 VAL A N 1
ATOM 585 C CA . VAL A 1 70 ? -4.969 -7.873 0.977 1.00 95.00 70 VAL A CA 1
ATOM 586 C C . VAL A 1 70 ? -5.943 -8.767 1.738 1.00 95.00 70 VAL A C 1
ATOM 588 O O . VAL A 1 70 ? -5.969 -9.976 1.521 1.00 95.00 70 VAL A O 1
ATOM 591 N N . VAL A 1 71 ? -6.732 -8.184 2.641 1.00 93.88 71 VAL A N 1
ATOM 592 C CA . VAL A 1 71 ? -7.741 -8.923 3.412 1.00 93.88 71 VAL A CA 1
ATOM 593 C C . VAL A 1 71 ? -8.825 -9.489 2.495 1.00 93.88 71 VAL A C 1
ATOM 595 O O . VAL A 1 71 ? -9.226 -10.631 2.687 1.00 93.88 71 VAL A O 1
ATOM 598 N N . GLU A 1 72 ? -9.262 -8.715 1.502 1.00 96.62 72 GLU A N 1
ATOM 599 C CA . GLU A 1 72 ? -10.353 -9.096 0.603 1.00 96.62 72 GLU A CA 1
ATOM 600 C C . GLU A 1 72 ? -9.896 -10.002 -0.554 1.00 96.62 72 GLU A C 1
ATOM 602 O O . GLU A 1 72 ? -10.579 -10.957 -0.913 1.00 96.62 72 GLU A O 1
ATOM 607 N N . TYR A 1 73 ? -8.736 -9.719 -1.154 1.00 96.31 73 TYR A N 1
ATOM 608 C CA . TYR A 1 73 ? -8.310 -10.330 -2.422 1.00 96.31 73 TYR A CA 1
ATOM 609 C C . TYR A 1 73 ? -7.040 -11.181 -2.332 1.00 96.31 73 TYR A C 1
ATOM 611 O O . TYR A 1 73 ? -6.621 -11.741 -3.349 1.00 96.31 73 TYR A O 1
ATOM 619 N N . GLY A 1 74 ? -6.435 -11.292 -1.148 1.00 94.56 74 GLY A N 1
ATOM 620 C CA . GLY A 1 74 ? -5.261 -12.124 -0.901 1.00 94.56 74 GLY A CA 1
ATOM 621 C C . GLY A 1 74 ? -3.920 -11.395 -0.998 1.00 94.56 74 GLY A C 1
ATOM 622 O O . GLY A 1 74 ? -3.828 -10.185 -1.202 1.00 94.56 74 GLY A O 1
ATOM 623 N N . GLU A 1 75 ? -2.851 -12.161 -0.791 1.00 94.44 75 GLU A N 1
ATOM 624 C CA . GLU A 1 75 ? -1.489 -11.638 -0.682 1.00 94.44 75 GLU A CA 1
ATOM 625 C C . GLU A 1 75 ? -0.975 -11.080 -2.024 1.00 94.44 75 GLU A C 1
ATOM 627 O O . GLU A 1 75 ? -1.248 -11.656 -3.080 1.00 94.44 75 GLU A O 1
ATOM 632 N N . PRO A 1 76 ? -0.227 -9.960 -2.015 1.00 93.44 76 PRO A N 1
ATOM 633 C CA . PRO A 1 76 ? 0.329 -9.393 -3.228 1.00 93.44 76 PRO A CA 1
ATOM 634 C C . PRO A 1 76 ? 1.589 -10.154 -3.646 1.00 93.44 76 PRO A C 1
ATOM 636 O O . PRO A 1 76 ? 2.374 -10.613 -2.813 1.00 93.44 76 PRO A O 1
ATOM 639 N N . TRP A 1 77 ? 1.841 -10.190 -4.950 1.00 90.94 77 TRP A N 1
ATOM 640 C CA . TRP A 1 77 ? 3.124 -10.620 -5.489 1.00 90.94 77 TRP A CA 1
ATOM 641 C C . TRP A 1 77 ? 4.056 -9.412 -5.645 1.00 90.94 77 TRP A C 1
ATOM 643 O O . TRP A 1 77 ? 3.660 -8.381 -6.188 1.00 90.94 77 TRP A O 1
ATOM 653 N N . LYS A 1 78 ? 5.294 -9.531 -5.149 1.00 89.12 78 LYS A N 1
ATOM 654 C CA . LYS A 1 78 ? 6.358 -8.552 -5.385 1.00 89.12 78 LYS A CA 1
ATOM 655 C C . LYS A 1 78 ? 7.252 -8.961 -6.550 1.00 89.12 78 LYS A C 1
ATOM 657 O O . LYS A 1 78 ? 7.850 -10.031 -6.512 1.00 89.12 78 LYS A O 1
ATOM 662 N N . VAL A 1 79 ? 7.375 -8.045 -7.505 1.00 87.00 79 VAL A N 1
ATOM 663 C CA . VAL A 1 79 ? 8.350 -8.070 -8.601 1.00 87.00 79 VAL A CA 1
ATOM 664 C C . VAL A 1 79 ? 9.754 -7.862 -8.028 1.00 87.00 79 VAL A C 1
ATOM 666 O O . VAL A 1 79 ? 9.917 -7.066 -7.099 1.00 87.00 79 VAL A O 1
ATOM 669 N N . GLU A 1 80 ? 10.742 -8.608 -8.521 1.00 83.00 80 GLU A N 1
ATOM 670 C CA . GLU A 1 80 ? 12.117 -8.542 -8.009 1.00 83.00 80 GLU A CA 1
ATOM 671 C C . GLU A 1 80 ? 12.900 -7.360 -8.588 1.00 83.00 80 GLU A C 1
ATOM 673 O O . GLU A 1 80 ? 13.771 -6.785 -7.932 1.00 83.00 80 GLU A O 1
ATOM 678 N N . GLU A 1 81 ? 12.554 -6.987 -9.809 1.00 83.38 81 GLU A N 1
ATOM 679 C CA . GLU A 1 81 ? 13.135 -5.907 -10.576 1.00 83.38 81 GLU A CA 1
ATOM 680 C C . GLU A 1 81 ? 12.752 -4.543 -9.992 1.00 83.38 81 GLU A C 1
ATOM 682 O O . GLU A 1 81 ? 11.618 -4.311 -9.567 1.00 83.38 81 GLU A O 1
ATOM 687 N N . ALA A 1 82 ? 13.705 -3.612 -10.011 1.00 82.69 82 ALA A N 1
ATOM 688 C CA . ALA A 1 82 ? 13.442 -2.232 -9.642 1.00 82.69 82 ALA A CA 1
ATOM 689 C C . ALA A 1 82 ? 12.650 -1.526 -10.749 1.00 82.69 82 ALA A C 1
ATOM 691 O O . ALA A 1 82 ? 13.145 -1.316 -11.854 1.00 82.69 82 ALA A O 1
ATOM 692 N N . THR A 1 83 ? 11.407 -1.155 -10.440 1.00 84.38 83 THR A N 1
ATOM 693 C CA . THR A 1 83 ? 10.458 -0.526 -11.380 1.00 84.38 83 THR A CA 1
ATOM 694 C C . THR A 1 83 ? 10.190 0.948 -11.076 1.00 84.38 83 THR A C 1
ATOM 696 O O . THR A 1 83 ? 9.434 1.607 -11.791 1.00 84.38 83 THR A O 1
ATOM 699 N N . GLN A 1 84 ? 10.768 1.475 -9.996 1.00 83.31 84 GLN A N 1
ATOM 700 C CA . GLN A 1 84 ? 10.521 2.825 -9.507 1.00 83.31 84 GLN A CA 1
ATOM 701 C C . GLN A 1 84 ? 11.833 3.504 -9.112 1.00 83.31 84 GLN A C 1
ATOM 703 O O . GLN A 1 84 ? 12.708 2.882 -8.515 1.00 83.31 84 GLN A O 1
ATOM 708 N N . ILE A 1 85 ? 11.914 4.808 -9.390 1.00 81.31 85 ILE A N 1
ATOM 709 C CA . ILE A 1 85 ? 12.919 5.715 -8.831 1.00 81.31 85 ILE A CA 1
ATOM 710 C C . ILE A 1 85 ? 12.303 6.427 -7.621 1.00 81.31 85 ILE A C 1
ATOM 712 O O . ILE A 1 85 ? 11.377 7.232 -7.752 1.00 81.31 85 ILE A O 1
ATOM 716 N N . LEU A 1 86 ? 12.790 6.102 -6.429 1.00 78.00 86 LEU A N 1
ATOM 717 C CA . LEU A 1 86 ? 12.416 6.726 -5.170 1.00 78.00 86 LEU A CA 1
ATOM 718 C C . LEU A 1 86 ? 13.297 7.956 -4.931 1.00 78.00 86 LEU A C 1
ATOM 720 O O . LEU A 1 86 ? 14.513 7.845 -4.821 1.00 78.00 86 LEU A O 1
ATOM 724 N N . HIS A 1 87 ? 12.679 9.125 -4.813 1.00 75.31 87 HIS A N 1
ATOM 725 C CA . HIS A 1 87 ? 13.381 10.348 -4.435 1.00 75.31 87 HIS A CA 1
ATOM 726 C C . HIS A 1 87 ? 13.396 10.448 -2.910 1.00 75.31 87 HIS A C 1
ATOM 728 O O . HIS A 1 87 ? 12.336 10.556 -2.285 1.00 75.31 87 HIS A O 1
ATOM 734 N N . ILE A 1 88 ? 14.583 10.371 -2.310 1.00 68.56 88 ILE A N 1
ATOM 735 C CA . ILE A 1 88 ? 14.764 10.488 -0.862 1.00 68.56 88 ILE A CA 1
ATOM 736 C C . ILE A 1 88 ? 15.473 11.818 -0.609 1.00 68.56 88 ILE A C 1
ATOM 738 O O . ILE A 1 88 ? 16.647 11.961 -0.922 1.00 68.56 88 ILE A O 1
ATOM 742 N N . ASN A 1 89 ? 14.776 12.802 -0.034 1.00 62.09 89 ASN A N 1
ATOM 743 C CA . ASN A 1 89 ? 15.431 14.041 0.389 1.00 62.09 89 ASN A CA 1
ATOM 744 C C . ASN A 1 89 ? 16.327 13.743 1.602 1.00 62.09 89 ASN A C 1
ATOM 746 O O . ASN A 1 89 ? 15.838 13.595 2.726 1.00 62.09 89 ASN A O 1
ATOM 750 N N . HIS A 1 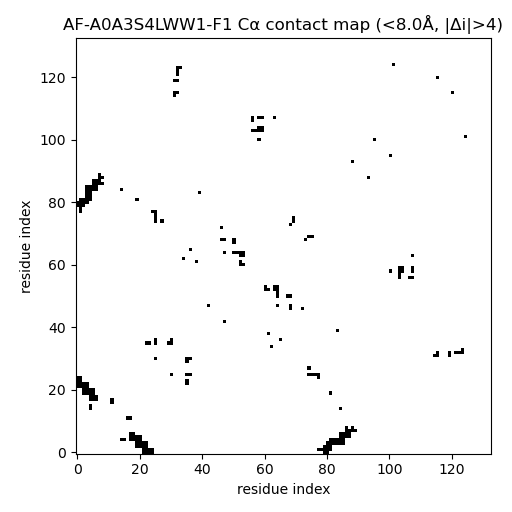90 ? 17.637 13.639 1.377 1.00 50.94 90 HIS A N 1
ATOM 751 C CA . HIS A 1 90 ? 18.636 13.572 2.438 1.00 50.94 90 HIS A CA 1
ATOM 752 C C . HIS A 1 90 ? 18.931 14.986 2.954 1.00 50.94 90 HIS A C 1
ATOM 754 O O . HIS A 1 90 ? 19.594 15.775 2.295 1.00 50.94 90 HIS A O 1
ATOM 760 N N . GLY A 1 91 ? 18.435 15.312 4.151 1.00 49.25 91 GLY A N 1
ATOM 761 C CA . GLY A 1 91 ? 18.876 16.494 4.906 1.00 49.25 91 GLY A CA 1
ATOM 762 C C . GLY A 1 91 ? 17.877 17.647 5.012 1.00 49.25 91 GLY A C 1
ATOM 763 O O . GLY A 1 91 ? 17.997 18.447 5.936 1.00 49.25 91 GLY A O 1
ATOM 764 N N . GLU A 1 92 ? 16.844 17.709 4.173 1.00 43.00 92 GLU A N 1
ATOM 765 C CA . GLU A 1 92 ? 15.736 18.637 4.415 1.00 43.00 92 GLU A CA 1
ATOM 766 C C . GLU A 1 92 ? 14.770 18.055 5.447 1.00 43.00 92 GLU A C 1
ATOM 768 O O . GLU A 1 92 ? 14.483 16.855 5.465 1.00 43.00 92 GLU A O 1
ATOM 773 N N . MET A 1 93 ? 14.284 18.916 6.343 1.00 39.34 93 MET A N 1
ATOM 774 C CA . MET A 1 93 ? 13.308 18.572 7.370 1.00 39.34 93 MET A CA 1
ATOM 775 C C . MET A 1 93 ? 12.163 17.784 6.720 1.00 39.34 93 MET A C 1
ATOM 777 O O . MET A 1 93 ? 11.383 18.347 5.953 1.00 39.34 93 MET A O 1
ATOM 781 N N . GLN A 1 94 ? 12.044 16.478 7.010 1.00 44.53 94 GLN A N 1
ATOM 782 C CA . GLN A 1 94 ? 10.829 15.750 6.650 1.00 44.53 94 GLN A CA 1
ATOM 783 C C . GLN A 1 94 ? 9.666 16.576 7.201 1.00 44.53 94 GLN A C 1
ATOM 785 O O . GLN A 1 94 ? 9.574 16.766 8.415 1.00 44.53 94 GLN A O 1
ATOM 790 N N . ILE A 1 95 ? 8.753 17.016 6.332 1.00 46.69 95 ILE A N 1
ATOM 791 C CA . ILE A 1 95 ? 7.520 17.733 6.7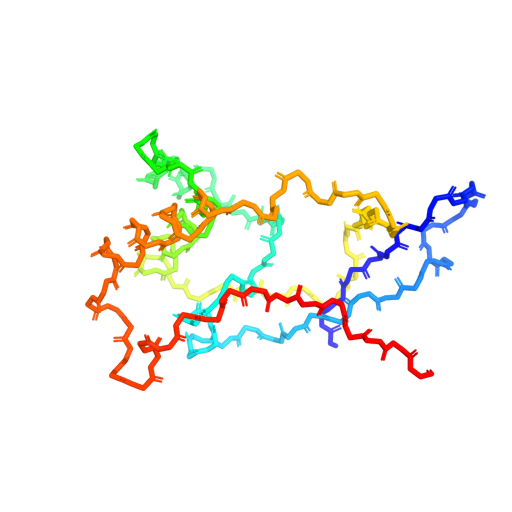15 1.00 46.69 95 ILE A CA 1
ATOM 792 C C . ILE A 1 95 ? 6.753 16.942 7.812 1.00 46.69 95 ILE A C 1
ATOM 794 O O . ILE A 1 95 ? 5.952 17.471 8.581 1.00 46.69 95 ILE A O 1
ATOM 798 N N . THR A 1 96 ? 7.051 15.645 7.935 1.00 48.59 96 THR A N 1
ATOM 799 C CA . THR A 1 96 ? 6.447 14.641 8.807 1.00 48.59 96 THR A CA 1
ATOM 800 C C . THR A 1 96 ? 7.286 14.227 10.032 1.00 48.59 96 THR A C 1
ATOM 802 O O . THR A 1 96 ? 7.352 13.036 10.349 1.00 48.59 96 THR A O 1
ATOM 805 N N . SER A 1 97 ? 7.888 15.164 10.768 1.00 47.28 97 SER A N 1
ATOM 806 C CA . SER A 1 97 ? 8.446 14.913 12.118 1.00 47.28 97 SER A CA 1
ATOM 807 C C . SER A 1 97 ? 7.482 15.266 13.268 1.00 47.28 97 SER A C 1
ATOM 809 O O . SER A 1 97 ? 7.852 15.200 14.437 1.00 47.28 97 SER A O 1
ATOM 811 N N . SER A 1 98 ? 6.224 15.621 12.971 1.00 53.44 98 SER A N 1
ATOM 812 C CA . SER A 1 98 ? 5.295 16.135 13.988 1.00 53.44 98 SER A CA 1
ATOM 813 C C . SER A 1 98 ? 4.479 15.048 14.722 1.00 53.44 98 SER A C 1
ATOM 815 O O . SER A 1 98 ? 4.157 14.005 14.139 1.00 53.44 98 SER A O 1
ATOM 817 N N . PRO A 1 99 ? 4.017 15.320 15.964 1.00 55.25 99 PRO A N 1
ATOM 818 C CA . PRO A 1 99 ? 3.070 14.479 16.716 1.00 55.25 99 PRO A CA 1
ATOM 819 C C . PRO A 1 99 ? 1.794 14.088 15.947 1.00 55.25 99 PRO A C 1
ATOM 821 O O . PRO A 1 99 ? 1.162 13.078 16.259 1.00 55.25 99 PRO A O 1
ATOM 824 N N . LYS A 1 100 ? 1.432 14.839 14.895 1.00 56.94 100 LYS A N 1
ATOM 825 C CA . LYS A 1 100 ? 0.290 14.543 14.013 1.00 56.94 100 LYS A CA 1
ATOM 826 C C . LYS A 1 100 ? 0.464 13.231 13.235 1.00 56.94 100 LYS A C 1
ATOM 828 O O . LYS A 1 100 ? -0.522 12.592 12.880 1.00 56.94 100 LYS A O 1
ATOM 833 N N . LYS A 1 101 ? 1.707 12.784 13.004 1.00 61.00 101 LYS A N 1
ATOM 834 C CA . LYS A 1 101 ? 1.991 11.467 12.408 1.00 61.00 101 LYS A CA 1
ATOM 835 C C . LYS A 1 101 ? 1.564 10.344 13.350 1.00 61.00 101 LYS A C 1
ATOM 837 O O . LYS A 1 101 ? 0.956 9.375 12.908 1.00 61.00 101 LYS A O 1
ATOM 842 N N . PHE A 1 102 ? 1.832 10.495 14.648 1.00 64.94 102 PHE A N 1
ATOM 843 C CA . PHE A 1 102 ? 1.433 9.508 15.649 1.00 64.94 102 PHE A CA 1
ATOM 844 C C . PHE A 1 102 ? -0.092 9.411 15.759 1.00 64.94 102 PHE A C 1
ATOM 846 O O . PHE A 1 102 ? -0.622 8.303 15.739 1.00 64.94 102 PHE A O 1
ATOM 853 N N . SER A 1 103 ? -0.811 10.542 15.784 1.00 65.06 103 SER A N 1
ATOM 854 C CA . SER A 1 103 ? -2.283 10.520 15.815 1.00 65.06 103 SER A CA 1
ATOM 855 C C . SER A 1 103 ? -2.890 9.914 14.542 1.00 65.06 103 SER A C 1
ATOM 857 O O . SER A 1 103 ? -3.805 9.096 14.634 1.00 65.06 103 SER A O 1
ATOM 859 N N . GLY A 1 104 ? -2.340 10.228 13.364 1.00 68.25 104 GLY A N 1
ATOM 860 C CA . GLY A 1 104 ? -2.782 9.646 12.094 1.00 68.25 104 GLY A CA 1
ATOM 861 C C . GLY A 1 104 ? -2.581 8.127 12.026 1.00 68.25 104 GLY A C 1
ATOM 862 O O . GLY A 1 104 ? -3.512 7.392 11.699 1.00 68.25 104 GLY A O 1
ATOM 863 N N . TYR A 1 105 ? -1.403 7.632 12.422 1.00 74.25 105 TYR A N 1
ATOM 864 C CA . TYR A 1 105 ? -1.142 6.188 12.505 1.00 74.25 105 TYR A CA 1
ATOM 865 C C . TYR A 1 105 ? -1.955 5.499 13.610 1.00 74.25 105 TYR A C 1
ATOM 867 O O . TYR A 1 105 ? -2.323 4.332 13.469 1.00 74.25 105 TYR A O 1
ATOM 875 N N . PHE A 1 106 ? -2.286 6.206 14.693 1.00 81.88 106 PHE A N 1
ATOM 876 C CA . PHE A 1 106 ? -3.154 5.682 15.744 1.00 81.88 106 PHE A CA 1
ATOM 877 C C . PHE A 1 106 ? -4.594 5.466 15.256 1.00 81.88 106 PHE A C 1
ATOM 879 O O . PHE A 1 106 ? -5.213 4.466 15.624 1.00 81.88 106 PHE A O 1
ATOM 886 N N . HIS A 1 107 ? -5.121 6.350 14.400 1.00 85.25 107 HIS A N 1
ATOM 887 C CA . HIS A 1 107 ? -6.439 6.165 13.778 1.00 85.25 107 HIS A CA 1
ATOM 888 C C . HIS A 1 107 ? -6.471 4.907 12.901 1.00 85.25 107 HIS A C 1
ATOM 890 O O . HIS A 1 107 ? -7.351 4.063 13.081 1.00 85.25 107 HIS A O 1
ATOM 896 N N . PHE A 1 108 ? -5.462 4.731 12.043 1.00 88.81 108 PHE A N 1
ATOM 897 C CA . PHE A 1 108 ? -5.277 3.505 11.263 1.00 88.81 108 PHE A CA 1
ATOM 898 C C . PHE A 1 108 ? -5.194 2.262 12.166 1.00 88.81 108 PHE A C 1
ATOM 900 O O . PHE A 1 108 ? -5.911 1.281 11.959 1.00 88.81 108 PHE A O 1
ATOM 907 N N . TYR A 1 109 ? -4.376 2.311 13.224 1.00 86.00 109 TYR A N 1
ATOM 908 C CA . TYR A 1 109 ? -4.235 1.188 14.151 1.00 86.00 109 TYR A CA 1
ATOM 909 C C . TYR A 1 109 ? -5.570 0.821 14.804 1.00 86.00 109 TYR A C 1
ATOM 911 O O . TYR A 1 109 ? -5.943 -0.350 14.839 1.00 86.00 109 TYR A O 1
ATOM 919 N N . ARG A 1 110 ? -6.325 1.812 15.294 1.00 88.31 110 ARG A N 1
ATOM 920 C CA . ARG A 1 110 ? -7.643 1.585 15.903 1.00 88.31 110 ARG A CA 1
ATOM 921 C C . ARG A 1 110 ? -8.625 0.928 14.937 1.00 88.31 110 ARG A C 1
ATOM 923 O O . ARG A 1 110 ? -9.373 0.057 15.380 1.00 88.31 110 ARG A O 1
ATOM 930 N N . LYS A 1 111 ? -8.606 1.330 13.664 1.00 91.06 111 LYS A N 1
ATOM 931 C CA . LYS A 1 111 ? -9.463 0.791 12.598 1.00 91.06 111 LYS A CA 1
ATOM 932 C C . LYS A 1 111 ? -9.199 -0.695 12.316 1.00 91.06 111 LYS A C 1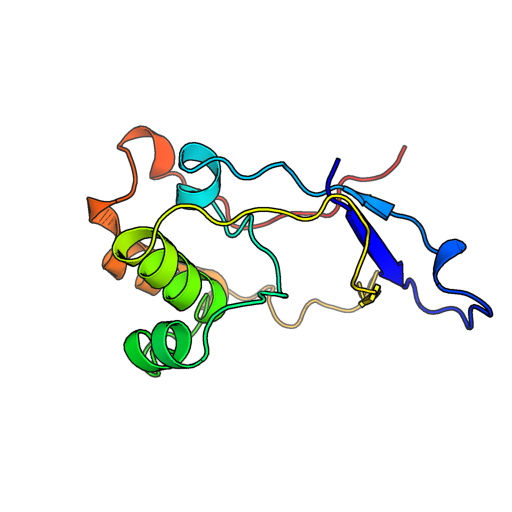
ATOM 934 O O . LYS A 1 111 ? -10.132 -1.418 11.987 1.00 91.06 111 LYS A O 1
ATOM 939 N N . HIS A 1 112 ? -7.958 -1.157 12.482 1.00 90.62 112 HIS A N 1
ATOM 940 C CA . HIS A 1 112 ? -7.534 -2.517 12.112 1.00 90.62 112 HIS A CA 1
ATOM 941 C C . HIS A 1 112 ? -6.975 -3.360 13.265 1.00 90.62 112 HIS A C 1
ATOM 943 O O . HIS A 1 112 ? -6.349 -4.394 13.032 1.00 90.62 112 HIS A O 1
ATOM 949 N N . LYS A 1 113 ? -7.182 -2.935 14.516 1.00 86.62 113 LYS A N 1
ATOM 950 C CA . LYS A 1 113 ? -6.603 -3.564 15.718 1.00 86.62 113 LYS A CA 1
ATOM 951 C C . LYS A 1 113 ? -6.890 -5.061 15.861 1.00 86.62 113 LYS A C 1
ATOM 953 O O . LYS A 1 113 ? -6.140 -5.750 16.541 1.00 86.62 113 LYS A O 1
ATOM 958 N N . ASP A 1 114 ? -7.974 -5.540 15.262 1.00 86.31 114 ASP A N 1
ATOM 959 C CA . ASP A 1 114 ? -8.396 -6.942 15.218 1.00 86.31 114 ASP A CA 1
ATOM 960 C C . ASP A 1 114 ? -7.465 -7.819 14.367 1.00 86.31 114 ASP A C 1
ATOM 962 O O . ASP A 1 114 ? -7.353 -9.016 14.616 1.00 86.31 114 ASP A O 1
ATOM 966 N N . LYS A 1 115 ? -6.771 -7.221 13.394 1.00 81.75 115 LYS A N 1
ATOM 967 C CA . LYS A 1 115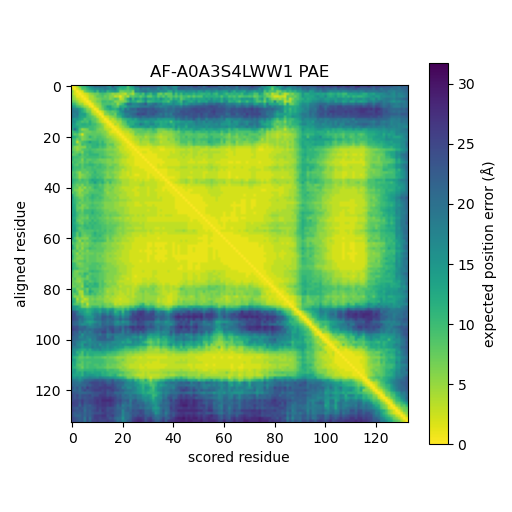 ? -5.888 -7.917 12.444 1.00 81.75 115 LYS A CA 1
ATOM 968 C C . LYS A 1 115 ? -4.449 -8.002 12.943 1.00 81.75 115 LYS A C 1
ATOM 970 O O . LYS A 1 115 ? -3.680 -8.846 12.491 1.00 81.75 115 LYS A O 1
ATOM 975 N N . PHE A 1 116 ? -4.074 -7.134 13.880 1.00 78.50 116 PHE A N 1
ATOM 976 C CA . PHE A 1 116 ? -2.739 -7.120 14.467 1.00 78.50 116 PHE A CA 1
ATOM 977 C C . PHE A 1 116 ? -2.637 -8.164 15.583 1.00 78.50 116 PHE A C 1
ATOM 979 O O . PHE A 1 116 ? -3.423 -8.163 16.531 1.00 78.50 116 PHE A O 1
ATOM 986 N N . ASP A 1 117 ? -1.645 -9.059 15.495 1.00 64.12 117 ASP A N 1
ATOM 987 C CA . ASP A 1 117 ? -1.394 -10.030 16.562 1.00 64.12 117 ASP A CA 1
ATOM 988 C C . ASP A 1 117 ? -1.036 -9.312 17.888 1.00 64.12 117 ASP A C 1
ATOM 990 O O . ASP A 1 117 ? -0.597 -8.155 17.910 1.00 64.12 117 ASP A O 1
ATOM 994 N N . ARG A 1 118 ? -1.207 -9.985 19.039 1.00 57.69 118 ARG A N 1
ATOM 995 C CA . ARG A 1 118 ? -0.869 -9.392 20.353 1.00 57.69 118 ARG A CA 1
ATOM 996 C C . ARG A 1 118 ? 0.597 -8.932 20.446 1.00 57.69 118 ARG A C 1
ATOM 998 O O . ARG A 1 118 ? 0.870 -8.021 21.225 1.00 57.69 118 ARG A O 1
ATOM 1005 N N . ALA A 1 119 ? 1.504 -9.514 19.657 1.00 53.12 119 ALA A N 1
ATOM 1006 C CA . ALA A 1 119 ? 2.931 -9.184 19.608 1.00 53.12 119 ALA A CA 1
ATOM 1007 C C . ALA A 1 119 ? 3.267 -8.006 18.661 1.00 53.12 119 ALA A C 1
ATOM 1009 O O . ALA A 1 119 ? 4.376 -7.472 18.706 1.00 53.12 119 ALA A O 1
ATOM 1010 N N . SER A 1 120 ? 2.316 -7.573 17.831 1.00 51.75 120 SER A N 1
ATOM 1011 C CA . SER A 1 120 ? 2.424 -6.516 16.816 1.00 51.75 120 SER A CA 1
ATOM 1012 C C . SER A 1 120 ? 1.827 -5.194 17.295 1.00 51.75 120 SER A C 1
ATOM 1014 O O . SER A 1 120 ? 1.864 -4.202 16.580 1.00 51.75 120 SER A O 1
ATOM 1016 N N . LYS A 1 121 ? 1.354 -5.144 18.548 1.00 51.88 121 LYS A N 1
ATOM 1017 C CA . LYS A 1 121 ? 0.859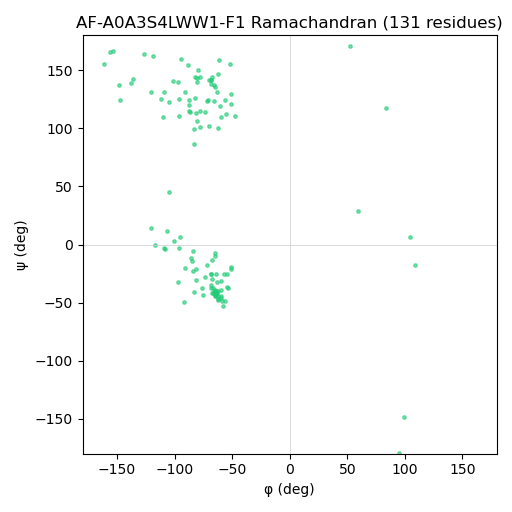 -3.928 19.218 1.00 51.88 121 LYS A CA 1
ATOM 1018 C C . LYS A 1 121 ? 1.931 -2.853 19.447 1.00 51.88 121 LYS A C 1
ATOM 1020 O O . LYS A 1 121 ? 1.601 -1.749 19.871 1.00 51.88 121 LYS A O 1
ATOM 1025 N N . LYS A 1 122 ? 3.208 -3.149 19.180 1.00 49.94 122 LYS A N 1
ATOM 1026 C CA . LYS A 1 122 ? 4.264 -2.133 19.099 1.00 49.94 122 LYS A CA 1
ATOM 1027 C C . LYS A 1 122 ? 4.233 -1.533 17.696 1.00 49.94 122 LYS A C 1
ATOM 1029 O O . LYS A 1 122 ? 4.751 -2.148 16.773 1.00 49.94 122 LYS A O 1
ATOM 1034 N N . ILE A 1 123 ? 3.613 -0.360 17.561 1.00 49.31 123 ILE A N 1
ATOM 1035 C CA . ILE A 1 123 ? 3.595 0.439 16.328 1.00 49.31 123 ILE A CA 1
ATOM 1036 C C . ILE A 1 123 ? 5.049 0.791 15.971 1.00 49.31 123 ILE A C 1
ATOM 1038 O O . ILE A 1 123 ? 5.648 1.604 16.677 1.00 49.31 123 ILE A O 1
ATOM 1042 N N . PRO A 1 124 ? 5.653 0.235 14.907 1.00 45.78 124 PRO A N 1
ATOM 1043 C CA . PRO A 1 124 ? 6.929 0.711 14.411 1.00 45.78 124 PRO A CA 1
ATOM 1044 C C . PRO A 1 124 ? 6.623 1.913 13.517 1.00 45.78 124 PRO A C 1
ATOM 1046 O O . PRO A 1 124 ? 6.417 1.793 12.310 1.00 45.78 124 PRO A O 1
ATOM 1049 N N . ALA A 1 125 ? 6.535 3.091 14.130 1.00 46.66 125 ALA A N 1
ATOM 1050 C CA . ALA A 1 125 ? 6.775 4.313 13.387 1.00 46.66 125 ALA A CA 1
ATOM 1051 C C . ALA A 1 125 ? 8.255 4.305 12.973 1.00 46.66 125 ALA A C 1
ATOM 1053 O O . ALA A 1 125 ? 9.106 3.983 13.793 1.00 46.66 125 ALA A O 1
ATOM 1054 N N . PHE A 1 126 ? 8.522 4.695 11.726 1.00 39.47 126 PHE A N 1
ATOM 1055 C CA . PHE A 1 126 ? 9.837 4.819 11.082 1.00 39.47 126 PHE A CA 1
ATOM 1056 C C . PHE A 1 126 ? 10.450 3.546 10.478 1.00 39.47 126 PHE A C 1
ATOM 1058 O O . PHE A 1 126 ? 10.862 2.617 11.163 1.00 39.47 126 PHE A O 1
ATOM 1065 N N . TYR A 1 127 ? 10.635 3.593 9.158 1.00 35.84 127 TYR A N 1
ATOM 1066 C CA . TYR A 1 127 ? 11.914 3.210 8.576 1.00 35.84 127 TYR A CA 1
ATOM 1067 C C . TYR A 1 127 ? 12.805 4.461 8.594 1.00 35.84 127 TYR A C 1
ATOM 1069 O O . TYR A 1 127 ? 12.478 5.427 7.901 1.00 35.84 127 TYR A O 1
ATOM 1077 N N . PRO A 1 128 ? 13.898 4.499 9.368 1.00 32.44 128 PRO A N 1
ATOM 1078 C CA . PRO A 1 128 ? 15.095 5.167 8.895 1.00 32.44 128 PRO A CA 1
ATOM 1079 C C . PRO A 1 128 ? 15.659 4.336 7.737 1.00 32.44 128 PRO A C 1
ATOM 1081 O O . PRO A 1 128 ? 15.598 3.102 7.753 1.00 32.44 128 PRO A O 1
ATOM 1084 N N . VAL A 1 129 ? 16.175 5.019 6.720 1.00 34.09 129 VAL A N 1
ATOM 1085 C CA . VAL A 1 129 ? 17.063 4.410 5.727 1.00 34.09 129 VAL A CA 1
ATOM 1086 C C . VAL A 1 129 ? 18.168 3.689 6.514 1.00 34.09 129 VAL A C 1
ATOM 1088 O O . VAL A 1 129 ? 18.699 4.287 7.454 1.00 34.09 129 VAL A O 1
ATOM 1091 N N . PRO A 1 130 ? 18.473 2.407 6.246 1.00 32.09 130 PRO A N 1
ATOM 1092 C CA . PRO A 1 130 ? 19.654 1.794 6.833 1.00 32.09 130 PRO A CA 1
ATOM 1093 C C . PRO A 1 130 ? 20.850 2.653 6.428 1.00 32.09 130 PRO A C 1
ATOM 1095 O O . PRO A 1 130 ? 21.036 2.886 5.237 1.00 32.09 130 PRO A O 1
ATOM 1098 N N . ASN A 1 131 ? 21.628 3.142 7.396 1.00 28.73 131 ASN A N 1
ATOM 1099 C CA . ASN A 1 131 ? 22.941 3.694 7.090 1.00 28.73 131 ASN A CA 1
ATOM 1100 C C .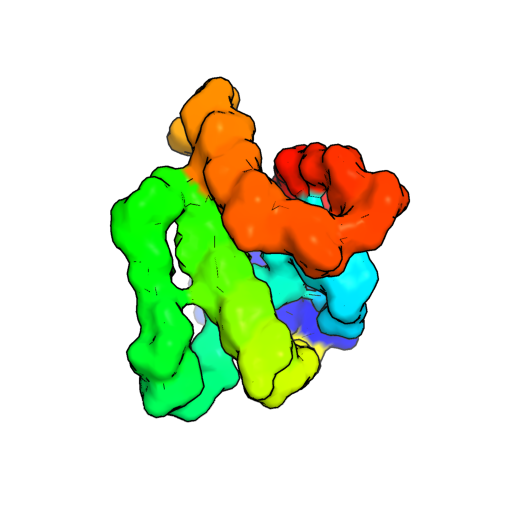 ASN A 1 131 ? 23.711 2.596 6.352 1.00 28.73 131 ASN A C 1
ATOM 1102 O O . ASN A 1 131 ? 23.996 1.546 6.936 1.00 28.73 131 ASN A O 1
ATOM 1106 N N . SER A 1 132 ? 23.989 2.815 5.072 1.00 32.25 132 SER A N 1
ATOM 1107 C CA . SER A 1 132 ? 25.021 2.080 4.361 1.00 32.25 132 SER A CA 1
ATOM 1108 C C . SER A 1 132 ? 26.343 2.362 5.073 1.00 32.25 132 SER A C 1
ATOM 1110 O O . SER A 1 132 ? 26.723 3.524 5.226 1.00 32.25 132 SER A O 1
ATOM 1112 N N . GLN A 1 133 ? 26.973 1.304 5.587 1.00 31.50 133 GLN A N 1
ATOM 1113 C CA . GLN A 1 133 ? 28.412 1.308 5.850 1.00 31.50 133 GLN A CA 1
ATOM 1114 C C . GLN A 1 133 ? 29.162 1.342 4.522 1.00 31.50 133 GLN A C 1
ATOM 1116 O O . GLN A 1 133 ? 28.629 0.755 3.551 1.00 31.50 133 GLN A O 1
#